Protein AF-A0ABD4SF32-F1 (afdb_monomer)

Sequence (68 aa):
MKAFDKLREYYGSKWNQIFKSITTDNGSEFADLSDLEQVSKTIVYYAHPYTSCDKGSVERHNGLIRRY

InterPro domains:
  IPR001584 Integrase, catalytic core [PS50994] (1-68)
  IPR012337 Ribonuclease H-like superfamily [SSF53098] (13-68)
  IPR036397 Ribonuclease H superfamily [G3DSA:3.30.420.10] (1-68)
  IPR051917 Transposase/Integrase Enzymes [PTHR10948] (17-68)

Mean predicted aligned error: 4.59 Å

Organism: NCBI:txid1050107

Foldseek 3Di:
DVVVVVVCVVCPPCCVVPAQEAEEEPPPVCPCVVVVVVVYNYYYHYDDPPCCVVCVVVVVVVVVVVVD

pLDDT: mean 87.13, std 5.0, range [69.0, 96.5]

Structure (mmCIF, N/CA/C/O backbone):
data_AF-A0ABD4SF32-F1
#
_entry.id   AF-A0ABD4SF32-F1
#
loop_
_atom_site.group_PDB
_atom_site.id
_atom_site.type_symbol
_atom_site.label_atom_id
_atom_site.label_alt_id
_atom_site.label_comp_id
_atom_site.label_asym_id
_atom_site.label_entity_id
_atom_site.label_seq_id
_atom_site.pdbx_PDB_ins_code
_atom_site.Cartn_x
_atom_site.Cartn_y
_atom_site.Cartn_z
_atom_site.occupancy
_atom_site.B_iso_or_equiv
_atom_site.auth_seq_id
_atom_site.auth_comp_id
_atom_site.auth_asym_id
_atom_site.auth_atom_id
_atom_site.pdb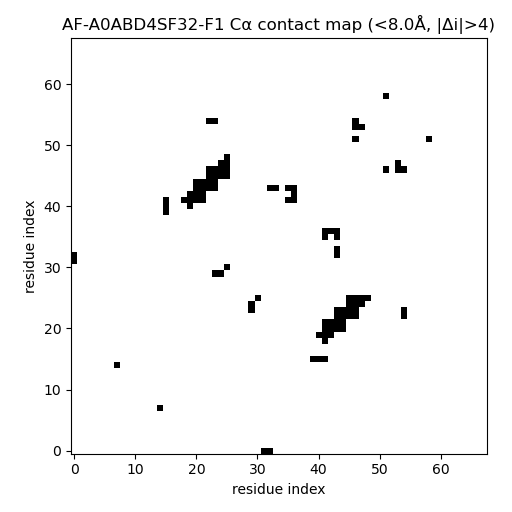x_PDB_model_num
ATOM 1 N N . MET A 1 1 ? 4.635 -5.855 7.753 1.00 69.00 1 MET A N 1
ATOM 2 C CA . MET A 1 1 ? 3.315 -5.765 8.424 1.00 69.00 1 MET A CA 1
ATOM 3 C C . MET A 1 1 ? 3.164 -4.695 9.514 1.00 69.00 1 MET A C 1
ATOM 5 O O . MET A 1 1 ? 2.152 -4.014 9.480 1.00 69.00 1 MET A O 1
ATOM 9 N N . LYS A 1 2 ? 4.146 -4.423 10.397 1.00 79.62 2 LYS A N 1
ATOM 10 C CA . LYS A 1 2 ? 4.000 -3.446 11.514 1.00 79.62 2 LYS A CA 1
ATOM 11 C C . LYS A 1 2 ? 3.369 -2.081 11.167 1.00 79.62 2 LYS A C 1
ATOM 13 O O . LYS A 1 2 ? 2.698 -1.484 12.002 1.00 79.62 2 LYS A O 1
ATOM 18 N N . ALA A 1 3 ? 3.611 -1.553 9.965 1.00 83.31 3 ALA A N 1
ATOM 19 C CA . ALA A 1 3 ? 2.994 -0.305 9.508 1.00 83.31 3 ALA A CA 1
ATOM 20 C C . ALA A 1 3 ? 1.486 -0.456 9.233 1.00 83.31 3 ALA A C 1
ATOM 22 O O . ALA A 1 3 ? 0.704 0.406 9.622 1.00 83.31 3 ALA A O 1
ATOM 23 N N . PHE A 1 4 ? 1.075 -1.568 8.619 1.00 82.50 4 PHE A N 1
ATOM 24 C CA . PHE A 1 4 ? -0.331 -1.900 8.392 1.00 82.50 4 PHE A CA 1
ATOM 25 C C . PHE A 1 4 ? -1.072 -2.148 9.700 1.00 82.50 4 PHE A C 1
ATOM 27 O O . PHE A 1 4 ? -2.191 -1.670 9.845 1.00 82.50 4 PHE A O 1
ATOM 34 N N . ASP A 1 5 ? -0.429 -2.790 10.676 1.00 85.38 5 ASP A N 1
ATOM 35 C CA . ASP A 1 5 ? -1.020 -2.993 12.003 1.00 85.38 5 ASP A CA 1
ATOM 36 C C . ASP A 1 5 ? -1.345 -1.655 12.678 1.00 85.38 5 ASP A C 1
ATOM 38 O O . ASP A 1 5 ? -2.461 -1.454 13.153 1.00 85.38 5 ASP A O 1
ATOM 42 N N . LYS A 1 6 ? -0.414 -0.691 12.620 1.00 90.06 6 LYS A N 1
ATOM 43 C CA . LYS A 1 6 ? -0.642 0.673 13.124 1.00 90.06 6 LYS A CA 1
ATOM 44 C C . LYS A 1 6 ? -1.778 1.385 12.395 1.00 90.06 6 LYS A C 1
ATOM 46 O O . LYS A 1 6 ? -2.589 2.050 13.031 1.00 90.06 6 LYS A O 1
ATOM 51 N N . LEU A 1 7 ? -1.852 1.266 11.067 1.00 88.88 7 LEU A N 1
ATOM 52 C CA . LEU A 1 7 ? -2.947 1.866 10.299 1.00 88.88 7 LEU A CA 1
ATOM 53 C C . LEU A 1 7 ? -4.286 1.201 10.647 1.00 88.88 7 LEU A C 1
ATOM 55 O O . LEU A 1 7 ? -5.296 1.887 10.782 1.00 88.88 7 LEU A O 1
ATOM 59 N N . ARG A 1 8 ? -4.306 -0.118 10.841 1.00 86.12 8 ARG A N 1
ATOM 60 C CA . ARG A 1 8 ? -5.504 -0.853 11.249 1.00 86.12 8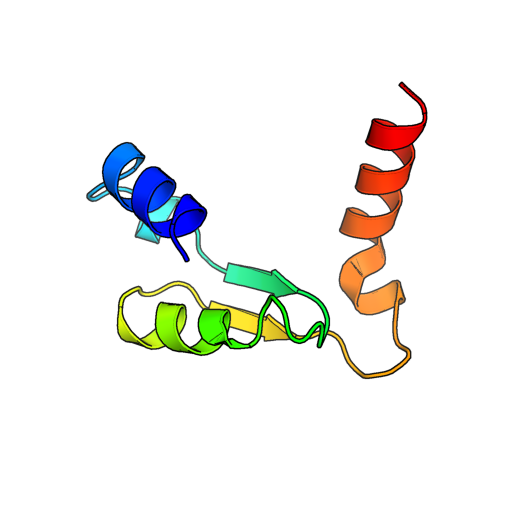 ARG A CA 1
ATOM 61 C C . ARG A 1 8 ? -5.968 -0.445 12.641 1.00 86.12 8 ARG A C 1
ATOM 63 O O . ARG A 1 8 ? -7.165 -0.271 12.831 1.00 86.12 8 ARG A O 1
ATOM 70 N N . GLU A 1 9 ? -5.051 -0.253 13.584 1.00 90.88 9 GLU A N 1
ATOM 71 C CA . GLU A 1 9 ? -5.363 0.282 14.913 1.00 90.88 9 GLU A CA 1
ATOM 72 C C . GLU A 1 9 ? -5.925 1.707 14.814 1.00 90.88 9 GLU A C 1
ATOM 74 O O . GLU A 1 9 ? -6.969 2.003 15.390 1.00 90.88 9 GLU A O 1
ATOM 79 N N . TYR A 1 10 ? -5.293 2.561 14.004 1.00 93.31 10 TYR A N 1
ATOM 80 C CA . TYR A 1 10 ? -5.698 3.955 13.823 1.00 93.31 10 TYR A CA 1
ATOM 81 C C . TYR A 1 10 ? -7.092 4.103 13.194 1.00 93.31 10 TYR A C 1
ATOM 83 O O . TYR A 1 10 ? -7.917 4.887 13.662 1.00 93.31 10 TYR A O 1
ATOM 91 N N . TYR A 1 11 ? -7.375 3.352 12.128 1.00 91.38 11 TYR A N 1
ATOM 92 C CA . TYR A 1 11 ? -8.660 3.427 11.427 1.00 91.38 11 TYR A CA 1
ATOM 93 C C . TYR A 1 11 ? -9.730 2.507 12.026 1.00 91.38 11 TYR A C 1
ATOM 95 O O . TYR A 1 11 ? -10.922 2.728 11.793 1.00 91.38 11 TYR A O 1
ATOM 103 N N . GLY A 1 12 ? -9.335 1.491 12.795 1.00 90.12 12 GLY A N 1
ATOM 104 C CA . GLY A 1 12 ? -10.215 0.573 13.510 1.00 90.12 12 GLY A CA 1
ATOM 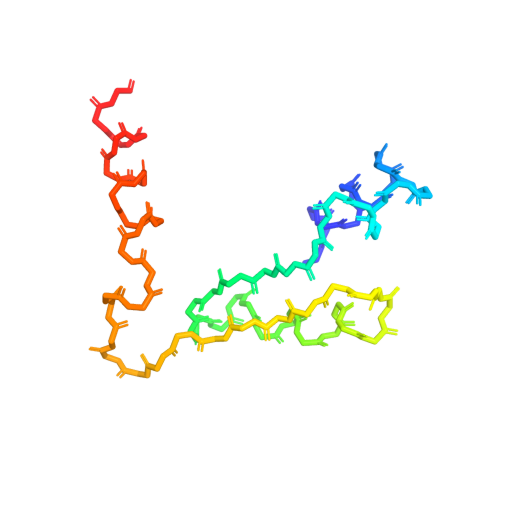105 C C . GLY A 1 12 ? -11.342 0.024 12.635 1.00 90.12 12 GLY A C 1
ATOM 106 O O . GLY A 1 12 ? -11.125 -0.552 11.566 1.00 90.12 12 GLY A O 1
ATOM 107 N N . SER A 1 13 ? -12.583 0.255 13.067 1.00 89.94 13 SER A N 1
ATOM 108 C CA . SER A 1 13 ? -13.791 -0.192 12.362 1.00 89.94 13 SER A CA 1
ATOM 109 C C . SER A 1 13 ? -13.982 0.442 10.977 1.00 89.94 13 SER A C 1
ATOM 111 O O . SER A 1 13 ? -14.680 -0.129 10.135 1.00 89.94 13 SER A O 1
ATOM 113 N N . LYS A 1 14 ? -13.348 1.591 10.702 1.00 91.56 14 LYS A N 1
ATOM 114 C CA . LYS A 1 14 ? -13.442 2.298 9.415 1.00 91.56 14 LYS A CA 1
ATOM 115 C C . LYS A 1 14 ? -12.495 1.750 8.353 1.00 91.56 14 LYS A C 1
ATOM 117 O O . LYS A 1 14 ? -12.625 2.145 7.197 1.00 91.56 14 LYS A O 1
ATOM 122 N N . TRP A 1 15 ? -11.594 0.825 8.693 1.00 90.75 15 TRP A N 1
ATOM 123 C CA . TRP A 1 15 ? -10.624 0.251 7.753 1.00 90.75 15 TRP A CA 1
ATOM 124 C C . TRP A 1 15 ? -11.259 -0.147 6.414 1.00 90.75 15 TRP A C 1
ATOM 126 O O . TRP A 1 15 ? -10.907 0.391 5.369 1.00 90.75 15 TRP A O 1
ATOM 136 N N . ASN A 1 16 ? -12.283 -1.003 6.461 1.00 87.62 16 ASN A N 1
ATOM 137 C CA . ASN A 1 16 ? -12.959 -1.528 5.268 1.00 87.62 16 ASN A CA 1
ATOM 138 C C . ASN A 1 16 ? -13.765 -0.460 4.499 1.00 87.62 16 ASN A C 1
ATOM 140 O O . ASN A 1 16 ? -14.234 -0.703 3.385 1.00 87.62 16 ASN A O 1
ATOM 144 N N . GLN A 1 17 ? -14.001 0.713 5.093 1.00 89.62 17 GLN A N 1
ATOM 145 C CA . GLN A 1 17 ? -14.646 1.842 4.420 1.00 89.62 17 GLN A CA 1
ATOM 146 C C . GLN A 1 17 ? -13.632 2.668 3.629 1.00 89.62 17 GLN A C 1
ATOM 148 O O . GLN A 1 17 ? -13.980 3.171 2.566 1.00 89.62 17 GLN A O 1
ATOM 153 N N . ILE A 1 18 ? -12.400 2.756 4.127 1.00 90.81 18 ILE A N 1
ATOM 154 C CA . ILE A 1 18 ? -11.330 3.585 3.570 1.00 90.81 18 ILE A CA 1
ATOM 155 C C . ILE A 1 18 ? -10.502 2.787 2.560 1.00 90.81 18 ILE A C 1
ATOM 157 O O . ILE A 1 18 ? -10.347 3.202 1.416 1.00 90.81 18 ILE A O 1
ATOM 161 N N . PHE A 1 19 ? -10.015 1.611 2.955 1.00 89.75 19 PHE A N 1
ATOM 162 C CA . PHE A 1 19 ? -9.143 0.778 2.133 1.00 89.75 19 PHE A CA 1
ATOM 163 C C . PHE A 1 19 ? -9.959 -0.294 1.416 1.00 89.75 19 PHE A C 1
ATOM 165 O O . PHE A 1 19 ? -10.227 -1.370 1.951 1.00 89.75 19 PHE A O 1
ATOM 172 N N . LYS A 1 20 ? -10.385 0.024 0.191 1.00 90.06 20 LYS A N 1
ATOM 173 C CA . LYS A 1 20 ? -11.110 -0.910 -0.686 1.00 90.06 20 LYS A CA 1
ATOM 174 C C . LYS A 1 20 ? -10.170 -1.879 -1.385 1.00 90.06 20 LYS A C 1
ATOM 176 O O . LYS A 1 20 ? -10.438 -3.075 -1.430 1.00 90.06 20 LYS A O 1
ATOM 181 N N . SER A 1 21 ? -9.058 -1.356 -1.880 1.00 90.19 21 SER A N 1
ATOM 182 C CA . SER A 1 21 ? -8.022 -2.143 -2.525 1.00 90.19 21 SER A CA 1
ATOM 183 C C . SER A 1 21 ? -6.649 -1.522 -2.323 1.00 90.19 21 SER A C 1
ATOM 185 O O . SER A 1 21 ? -6.528 -0.323 -2.065 1.00 90.19 21 SER A O 1
ATOM 187 N N . ILE A 1 22 ? -5.622 -2.347 -2.466 1.00 89.62 22 ILE A N 1
ATOM 188 C CA . ILE A 1 22 ? -4.215 -1.960 -2.462 1.00 89.62 22 ILE A CA 1
ATOM 189 C C . ILE A 1 22 ? -3.611 -2.485 -3.760 1.00 89.62 22 ILE A C 1
ATOM 191 O O . ILE A 1 22 ? -3.835 -3.637 -4.110 1.00 89.62 22 ILE A O 1
ATOM 195 N N . THR A 1 23 ? -2.846 -1.658 -4.466 1.00 90.00 23 THR A N 1
ATOM 196 C CA . THR A 1 23 ? -2.134 -2.078 -5.679 1.00 90.00 23 THR A CA 1
ATOM 197 C C . THR A 1 23 ? -0.637 -1.948 -5.451 1.00 90.00 23 THR A C 1
ATOM 199 O O . THR A 1 23 ? -0.167 -0.880 -5.056 1.00 90.00 23 THR A O 1
ATOM 202 N N . THR A 1 24 ? 0.116 -3.010 -5.715 1.00 88.94 24 THR A N 1
ATOM 203 C CA . THR A 1 24 ? 1.571 -3.052 -5.533 1.00 88.94 24 THR A CA 1
ATOM 204 C C . THR A 1 24 ? 2.277 -3.725 -6.719 1.00 88.94 24 THR A C 1
ATOM 206 O O . THR A 1 24 ? 1.628 -4.219 -7.635 1.00 88.94 24 THR A O 1
ATOM 209 N N . ASP A 1 25 ? 3.609 -3.671 -6.773 1.00 87.19 25 ASP A N 1
ATOM 210 C CA . ASP A 1 25 ? 4.381 -4.562 -7.655 1.00 87.19 25 ASP A CA 1
ATOM 211 C C . ASP A 1 25 ? 4.675 -5.891 -6.951 1.00 87.19 25 ASP A C 1
ATOM 213 O O . ASP A 1 25 ? 4.319 -6.103 -5.794 1.00 87.19 25 ASP A O 1
ATOM 217 N N . ASN A 1 26 ? 5.344 -6.785 -7.675 1.00 85.88 26 ASN A N 1
ATOM 218 C CA . ASN A 1 26 ? 5.785 -8.084 -7.179 1.00 85.88 26 ASN A CA 1
ATOM 219 C C . ASN A 1 26 ? 7.073 -8.001 -6.336 1.00 85.88 26 ASN A C 1
ATOM 221 O O . ASN A 1 26 ? 7.852 -8.953 -6.321 1.00 85.88 26 ASN A O 1
ATOM 225 N N . GLY A 1 27 ? 7.337 -6.868 -5.674 1.00 85.06 27 GLY A N 1
ATOM 226 C CA . GLY A 1 27 ? 8.424 -6.759 -4.706 1.00 85.06 27 GLY A CA 1
ATOM 227 C C . GLY A 1 27 ? 8.243 -7.765 -3.567 1.00 85.06 27 GLY A C 1
ATOM 228 O O . GLY A 1 27 ? 7.145 -7.926 -3.029 1.00 85.06 27 GLY A O 1
ATOM 229 N N . SER A 1 28 ? 9.317 -8.459 -3.186 1.00 85.75 28 SER A N 1
ATOM 230 C CA . SER A 1 28 ? 9.285 -9.468 -2.115 1.00 85.75 28 SER A CA 1
ATOM 231 C C . SER A 1 28 ? 8.871 -8.889 -0.759 1.00 85.75 28 SER A C 1
ATOM 233 O O . SER A 1 28 ? 8.294 -9.589 0.066 1.00 85.75 28 SER A O 1
ATOM 235 N N . GLU A 1 29 ? 9.103 -7.595 -0.542 1.00 84.88 29 GLU A N 1
ATOM 236 C CA . GLU A 1 29 ? 8.660 -6.848 0.634 1.00 84.88 29 GLU A CA 1
ATOM 237 C C . GLU A 1 29 ? 7.129 -6.755 0.763 1.00 84.88 29 GLU A C 1
ATOM 239 O O . GLU A 1 29 ? 6.620 -6.425 1.836 1.00 84.88 29 GLU A O 1
ATOM 244 N N . PHE A 1 30 ? 6.400 -7.060 -0.315 1.00 84.44 30 PHE A N 1
ATOM 245 C CA . PHE A 1 30 ? 4.941 -7.048 -0.391 1.00 84.44 30 PHE A CA 1
ATOM 246 C C . PHE A 1 30 ? 4.321 -8.448 -0.492 1.00 84.44 30 PHE A C 1
ATOM 248 O O . PHE A 1 30 ? 3.108 -8.559 -0.688 1.00 84.44 30 PHE A O 1
ATOM 255 N N . ALA A 1 31 ? 5.115 -9.513 -0.351 1.00 83.12 31 ALA A N 1
ATOM 256 C CA . ALA A 1 31 ? 4.612 -10.888 -0.383 1.00 83.12 31 ALA A CA 1
ATOM 257 C C . ALA A 1 31 ? 3.542 -11.122 0.704 1.00 83.12 31 ALA A C 1
ATOM 259 O O . ALA A 1 31 ? 2.468 -11.660 0.425 1.00 83.12 31 ALA A O 1
ATOM 260 N N . ASP A 1 32 ? 3.782 -10.585 1.903 1.00 84.38 32 ASP A N 1
ATOM 261 C CA . ASP A 1 32 ? 2.884 -10.691 3.059 1.00 84.38 32 ASP A CA 1
ATOM 262 C C . ASP A 1 32 ? 1.591 -9.856 2.915 1.00 84.38 32 ASP A C 1
ATOM 264 O O . ASP A 1 32 ? 0.707 -9.937 3.766 1.00 84.38 32 ASP A O 1
ATOM 268 N N . LEU A 1 33 ? 1.438 -9.022 1.871 1.00 85.06 3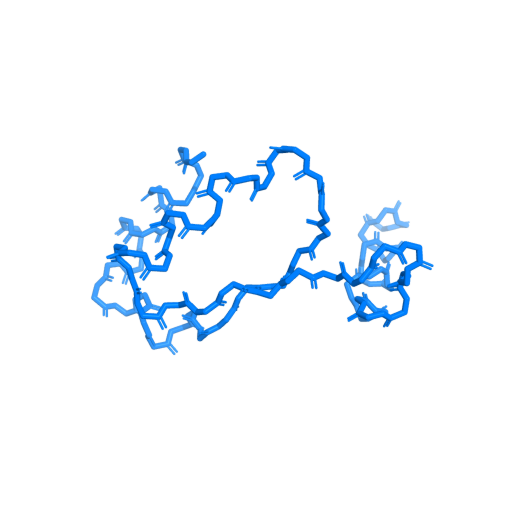3 LEU A N 1
ATOM 269 C CA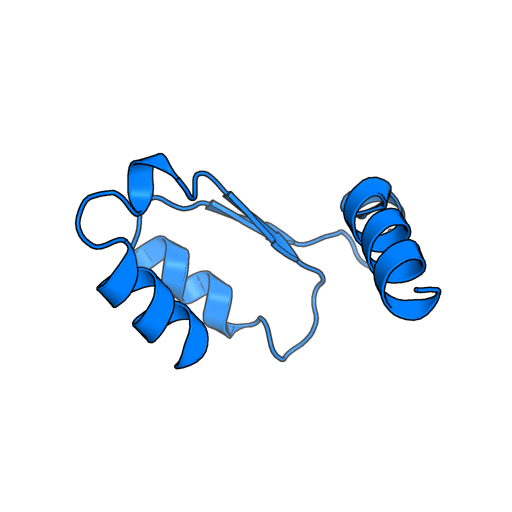 . LEU A 1 33 ? 0.171 -8.306 1.645 1.00 85.06 33 LEU A CA 1
ATOM 270 C C . LEU A 1 33 ? -0.963 -9.264 1.274 1.00 85.06 33 LEU A C 1
ATOM 272 O O . LEU A 1 33 ? -2.119 -8.951 1.526 1.00 85.06 33 LEU A O 1
ATOM 276 N N . SER A 1 34 ? -0.657 -10.435 0.726 1.00 79.62 34 SER A N 1
ATOM 277 C CA . SER A 1 34 ? -1.671 -11.461 0.470 1.00 79.62 34 SER A CA 1
ATOM 278 C C . SER A 1 34 ? -2.388 -11.908 1.757 1.00 79.62 34 SER A C 1
ATOM 280 O O . SER A 1 34 ? -3.591 -12.172 1.741 1.00 79.62 34 SER A O 1
ATOM 282 N N . ASP A 1 35 ? -1.713 -11.864 2.910 1.00 83.50 35 ASP A N 1
ATOM 283 C CA . ASP A 1 35 ? -2.327 -12.161 4.208 1.00 83.50 35 ASP A CA 1
ATOM 284 C C . ASP A 1 35 ? -3.338 -11.084 4.646 1.00 83.50 35 ASP A C 1
ATOM 286 O O . ASP A 1 35 ? -4.260 -11.374 5.416 1.00 83.50 35 ASP A O 1
ATOM 290 N N . LEU A 1 36 ? -3.235 -9.844 4.136 1.00 81.31 36 LEU A N 1
ATOM 291 C CA . LEU A 1 36 ? -4.212 -8.778 4.419 1.00 81.31 36 LEU A CA 1
ATOM 292 C C . LEU A 1 36 ? -5.603 -9.097 3.880 1.00 81.31 36 LEU A C 1
ATOM 294 O O . LEU A 1 36 ? -6.588 -8.673 4.492 1.00 81.31 36 LEU A O 1
ATOM 298 N N . GLU A 1 37 ? -5.692 -9.851 2.786 1.00 81.06 37 GLU A N 1
ATOM 299 C CA . GLU A 1 37 ? -6.974 -10.294 2.233 1.00 81.06 37 GLU A CA 1
ATOM 300 C C . GLU A 1 37 ? -7.677 -11.293 3.165 1.00 81.06 37 GLU A C 1
ATOM 302 O O . GLU A 1 37 ? -8.903 -11.374 3.182 1.00 81.06 37 GLU A O 1
ATOM 307 N N . GLN A 1 38 ? -6.924 -12.022 3.998 1.00 79.81 38 GLN A N 1
ATOM 308 C CA . GLN A 1 38 ? -7.494 -12.969 4.963 1.00 79.81 38 GLN A CA 1
ATOM 309 C C . GLN A 1 38 ? -8.036 -12.267 6.215 1.00 79.81 38 GLN A C 1
ATOM 311 O O . GLN A 1 38 ? -9.016 -12.711 6.814 1.00 79.81 38 GLN A O 1
ATOM 316 N N . VAL A 1 39 ? -7.409 -11.159 6.627 1.00 78.94 39 VAL A N 1
ATOM 317 C CA . VAL A 1 39 ? -7.760 -10.430 7.863 1.00 78.94 39 VAL A CA 1
ATOM 318 C C . VAL A 1 39 ? -8.647 -9.203 7.632 1.00 78.94 39 VAL A C 1
ATOM 320 O O . VAL A 1 39 ? -9.147 -8.611 8.597 1.00 78.94 39 VAL A O 1
ATOM 323 N N . SER A 1 40 ? -8.848 -8.793 6.378 1.00 81.75 40 SER A N 1
ATOM 324 C CA . SER A 1 40 ? -9.632 -7.614 5.999 1.00 81.75 40 SER A CA 1
ATOM 325 C C . SER A 1 40 ? -10.395 -7.830 4.690 1.00 81.75 40 SER A C 1
ATOM 327 O O . SER A 1 40 ? -10.116 -8.754 3.944 1.00 81.75 40 SER A O 1
ATOM 329 N N . LYS A 1 41 ? -11.360 -6.954 4.379 1.00 85.06 41 LYS A N 1
ATOM 330 C CA . LYS A 1 41 ? -12.074 -6.988 3.087 1.00 85.06 41 LYS A CA 1
ATOM 331 C C . LYS A 1 41 ? -11.341 -6.214 1.983 1.00 85.06 41 LYS A C 1
ATOM 333 O O . LYS A 1 41 ? -11.956 -5.861 0.978 1.00 85.06 41 LYS A O 1
ATOM 338 N N . THR A 1 42 ? -10.080 -5.857 2.207 1.00 88.38 42 THR A N 1
ATOM 339 C CA . THR A 1 42 ? -9.275 -5.084 1.264 1.00 88.38 42 THR A CA 1
ATOM 340 C C . THR A 1 42 ? -8.648 -6.030 0.250 1.00 88.38 42 THR A C 1
ATOM 342 O O . THR A 1 42 ? -7.943 -6.947 0.646 1.00 88.38 42 THR A O 1
ATOM 345 N N . ILE A 1 43 ? -8.896 -5.788 -1.038 1.00 89.69 43 ILE A N 1
ATOM 346 C CA . ILE A 1 43 ? -8.375 -6.618 -2.136 1.00 89.69 43 ILE A CA 1
ATOM 34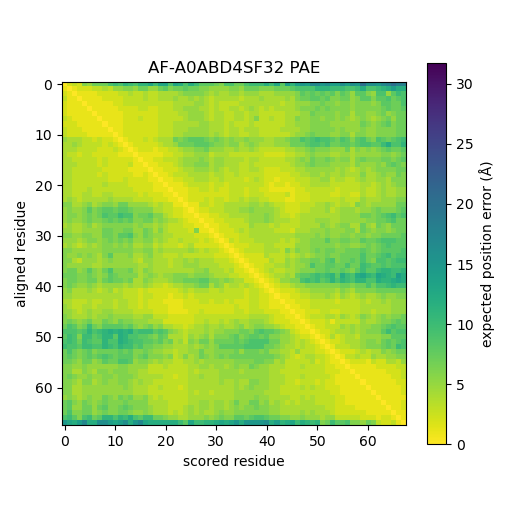7 C C . ILE A 1 43 ? -6.968 -6.151 -2.517 1.00 89.69 43 ILE A C 1
ATOM 349 O O . ILE A 1 43 ? -6.740 -4.943 -2.639 1.00 89.69 43 ILE A O 1
ATOM 353 N N . VAL A 1 44 ? -6.039 -7.074 -2.746 1.00 89.88 44 VAL A N 1
ATOM 354 C CA . VAL A 1 44 ? -4.665 -6.758 -3.150 1.00 89.88 44 VAL A CA 1
ATOM 355 C C . VAL A 1 44 ? -4.449 -7.102 -4.623 1.00 89.88 44 VAL A C 1
ATOM 357 O O . VAL A 1 44 ? -4.629 -8.234 -5.057 1.00 8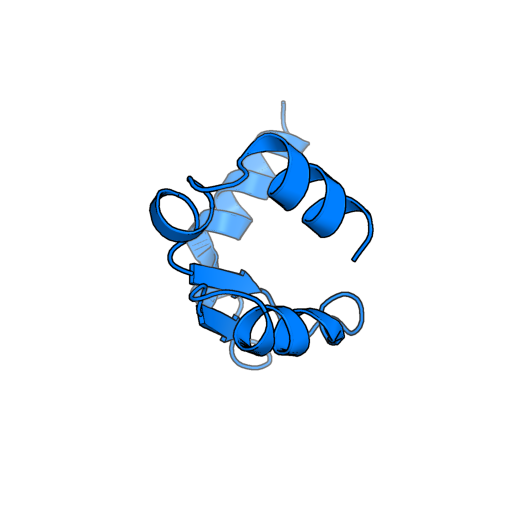9.88 44 VAL A O 1
ATOM 360 N N . TYR A 1 45 ? -4.035 -6.106 -5.403 1.00 89.50 45 TYR A N 1
ATOM 361 C CA . TYR A 1 45 ? -3.684 -6.247 -6.812 1.00 89.50 45 TYR A CA 1
ATOM 362 C C . TYR A 1 45 ? -2.176 -6.129 -7.000 1.00 89.50 45 TYR A C 1
ATOM 364 O O . TYR A 1 45 ? -1.542 -5.204 -6.486 1.00 89.50 45 TYR A O 1
ATOM 372 N N . TYR A 1 46 ? -1.618 -7.023 -7.805 1.00 89.81 46 TYR A N 1
ATOM 373 C CA . TYR A 1 46 ? -0.213 -7.006 -8.181 1.00 89.81 46 TYR A CA 1
ATOM 374 C C . TYR A 1 46 ? -0.071 -6.616 -9.652 1.00 89.81 46 TYR A C 1
ATOM 376 O O . TYR A 1 46 ? -0.800 -7.117 -10.506 1.00 89.81 46 TYR A O 1
ATOM 384 N N . ALA A 1 47 ? 0.855 -5.704 -9.945 1.00 89.44 47 ALA A N 1
ATOM 385 C CA . ALA A 1 47 ? 1.174 -5.313 -11.313 1.00 89.44 47 ALA A CA 1
ATOM 386 C C . ALA A 1 47 ? 1.779 -6.489 -12.090 1.00 89.44 47 ALA A C 1
ATOM 388 O O . ALA A 1 47 ? 2.530 -7.300 -11.530 1.00 89.44 47 ALA A O 1
ATOM 389 N N . HIS A 1 48 ? 1.504 -6.561 -13.392 1.00 87.50 48 HIS A N 1
ATOM 390 C CA . HIS A 1 48 ? 2.112 -7.594 -14.223 1.00 87.50 48 HIS A CA 1
ATOM 391 C C . HIS A 1 48 ? 3.633 -7.385 -14.311 1.00 87.50 48 HIS A C 1
ATOM 393 O O . HIS A 1 48 ? 4.110 -6.240 -14.314 1.00 87.50 48 HIS A O 1
ATOM 399 N N . PRO A 1 49 ? 4.430 -8.468 -14.407 1.00 85.75 49 PRO A N 1
ATOM 400 C CA . PRO A 1 49 ? 5.868 -8.352 -14.614 1.00 85.75 49 PRO A CA 1
ATOM 401 C C . PRO A 1 49 ? 6.193 -7.420 -15.786 1.00 85.75 49 PRO A C 1
ATOM 403 O O . PRO A 1 49 ? 5.560 -7.487 -16.838 1.00 85.75 49 PRO A O 1
ATOM 406 N N . TYR A 1 50 ? 7.174 -6.538 -15.584 1.00 79.94 50 TYR A N 1
ATOM 407 C CA . TYR A 1 50 ? 7.643 -5.560 -16.577 1.00 79.94 50 TYR A CA 1
ATOM 408 C C . TYR A 1 50 ? 6.580 -4.570 -17.091 1.00 79.94 50 TYR A C 1
ATOM 410 O O . TYR A 1 50 ? 6.802 -3.909 -18.103 1.00 79.94 50 TYR A O 1
ATOM 418 N N . THR A 1 51 ? 5.457 -4.416 -16.381 1.00 84.69 51 THR A N 1
ATOM 419 C CA . THR A 1 51 ? 4.344 -3.539 -16.779 1.00 84.69 51 THR A CA 1
ATOM 420 C C . THR A 1 51 ? 4.189 -2.382 -15.791 1.00 84.69 51 THR A C 1
ATOM 422 O O . THR A 1 51 ? 3.260 -2.321 -14.991 1.00 84.69 51 THR A O 1
ATOM 425 N N . SER A 1 52 ? 5.132 -1.436 -15.818 1.00 74.00 52 SER A N 1
ATOM 426 C CA . SER A 1 52 ? 5.128 -0.264 -14.923 1.00 74.00 52 SER A CA 1
ATOM 427 C C . SER A 1 52 ? 3.879 0.615 -15.075 1.00 74.00 52 SER A C 1
ATOM 429 O O . SER A 1 52 ? 3.392 1.200 -14.103 1.00 74.00 52 SER A O 1
ATOM 431 N N . CYS A 1 53 ? 3.297 0.652 -16.277 1.00 81.94 53 CYS A N 1
ATOM 432 C CA . CYS A 1 53 ? 2.108 1.445 -16.575 1.00 81.94 53 CYS A CA 1
ATOM 433 C C . CYS A 1 53 ? 0.848 1.006 -15.807 1.00 81.94 53 CYS A C 1
ATOM 435 O O . CYS A 1 53 ? -0.012 1.859 -15.579 1.00 81.94 53 CYS A O 1
ATOM 437 N N . ASP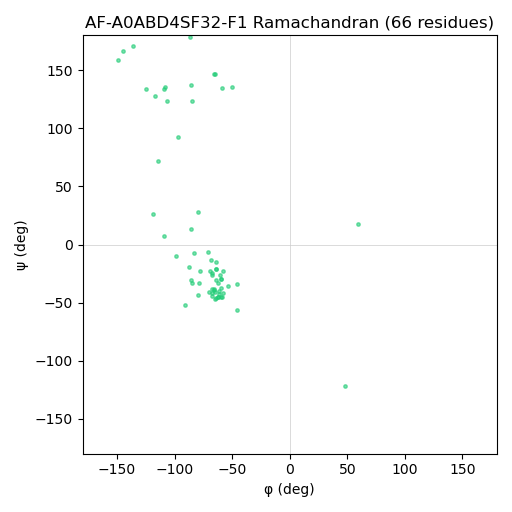 A 1 54 ? 0.777 -0.235 -15.304 1.00 84.56 54 ASP A N 1
ATOM 438 C CA . ASP A 1 54 ? -0.304 -0.703 -14.414 1.00 84.56 54 ASP A CA 1
ATOM 439 C C . ASP A 1 54 ? -0.412 0.157 -13.140 1.00 84.56 54 ASP A C 1
ATOM 441 O O . ASP A 1 54 ? -1.469 0.254 -12.517 1.00 84.56 54 ASP A O 1
ATOM 445 N N . LYS A 1 55 ? 0.683 0.835 -12.768 1.00 87.25 55 LYS A N 1
ATOM 446 C CA . LYS A 1 55 ? 0.775 1.742 -11.619 1.00 87.25 55 LYS A CA 1
ATOM 447 C C . LYS A 1 55 ? 1.130 3.176 -12.021 1.00 87.25 55 LYS A C 1
ATOM 449 O O . LYS A 1 55 ? 1.657 3.924 -11.198 1.00 87.25 55 LYS A O 1
ATOM 454 N N . GLY A 1 56 ? 0.810 3.607 -13.243 1.00 86.31 56 GLY A N 1
ATOM 455 C CA . GLY A 1 56 ? 1.258 4.904 -13.775 1.00 86.31 56 GLY A CA 1
ATOM 456 C C . GLY A 1 56 ? 0.931 6.117 -12.884 1.00 86.31 56 GLY A C 1
ATOM 457 O O . GLY A 1 56 ? 1.746 7.030 -12.743 1.00 86.31 56 GLY A O 1
ATOM 458 N N . SER A 1 57 ? -0.221 6.115 -12.199 1.00 89.94 57 SER A N 1
ATOM 459 C CA . SER A 1 57 ? -0.561 7.179 -11.238 1.00 89.94 57 SER A CA 1
ATOM 460 C C . SER A 1 57 ? 0.344 7.174 -10.000 1.00 89.94 57 SER A C 1
ATOM 462 O O . SER A 1 57 ? 0.711 8.242 -9.510 1.00 89.94 57 SER A O 1
ATOM 464 N N . VAL A 1 58 ? 0.718 5.992 -9.499 1.00 89.62 58 VAL A N 1
ATOM 465 C CA . VAL A 1 58 ? 1.629 5.835 -8.355 1.00 89.62 58 VAL A CA 1
ATOM 466 C C . VAL A 1 58 ? 3.030 6.295 -8.741 1.00 89.62 58 VAL A C 1
ATOM 468 O O . VAL A 1 58 ? 3.647 7.057 -8.002 1.00 89.62 58 VAL A O 1
ATOM 471 N N . GLU A 1 59 ? 3.516 5.907 -9.921 1.00 89.12 59 GLU A N 1
ATOM 472 C CA . GLU A 1 59 ? 4.838 6.313 -10.409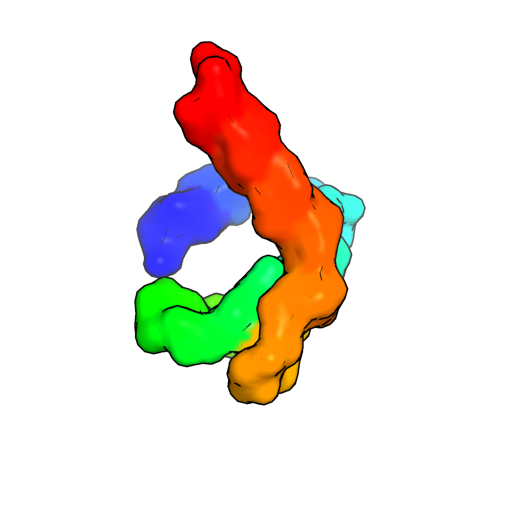 1.00 89.12 59 GLU A CA 1
ATOM 473 C C . GLU A 1 59 ? 4.942 7.828 -10.588 1.00 89.12 59 GLU A C 1
ATOM 475 O O . GLU A 1 59 ? 5.896 8.449 -10.108 1.00 89.12 59 GLU A O 1
ATOM 480 N N . ARG A 1 60 ? 3.919 8.448 -11.193 1.00 91.94 60 ARG A N 1
ATOM 481 C CA . ARG A 1 60 ? 3.844 9.907 -11.312 1.00 91.94 60 ARG A CA 1
ATOM 482 C C . ARG A 1 60 ? 3.868 10.576 -9.939 1.00 91.94 60 ARG A C 1
ATOM 484 O O . ARG A 1 60 ? 4.582 11.561 -9.759 1.00 91.94 60 ARG A O 1
ATOM 491 N N . HIS A 1 61 ? 3.100 10.062 -8.980 1.00 92.75 61 HIS A N 1
ATOM 492 C CA . HIS A 1 61 ? 3.024 10.648 -7.643 1.00 92.75 61 HIS A CA 1
ATOM 493 C C . HIS A 1 61 ? 4.346 10.505 -6.875 1.00 92.75 61 HIS A C 1
ATOM 495 O O . HIS A 1 61 ? 4.825 11.477 -6.299 1.00 92.75 61 HIS A O 1
ATOM 501 N N . ASN A 1 62 ? 5.001 9.344 -6.956 1.00 90.81 62 ASN A N 1
ATOM 502 C CA . ASN A 1 62 ? 6.336 9.135 -6.392 1.00 90.81 62 ASN A CA 1
ATOM 503 C C . ASN A 1 62 ? 7.371 10.090 -7.004 1.00 90.81 62 ASN A C 1
ATOM 505 O O . ASN A 1 62 ? 8.240 10.596 -6.296 1.00 90.81 62 ASN A O 1
ATOM 509 N N . GLY A 1 63 ? 7.270 10.371 -8.306 1.00 94.12 63 GLY A N 1
ATOM 510 C CA . GLY A 1 63 ? 8.099 11.377 -8.970 1.00 94.12 63 GLY A CA 1
ATOM 511 C C . GLY A 1 63 ? 7.899 12.787 -8.407 1.00 94.12 63 GLY A C 1
ATOM 512 O O . GLY A 1 63 ? 8.876 13.508 -8.224 1.00 94.12 63 GLY A O 1
ATOM 513 N N . LEU A 1 64 ? 6.657 13.168 -8.085 1.00 96.50 64 LEU A N 1
ATOM 514 C CA . LEU A 1 64 ? 6.361 14.451 -7.438 1.00 96.50 64 LEU A CA 1
ATOM 515 C C . LEU A 1 64 ? 6.959 14.519 -6.026 1.00 96.50 64 LEU A C 1
ATOM 517 O O . LEU A 1 64 ? 7.637 15.493 -5.725 1.00 96.50 64 LEU A O 1
ATOM 521 N N . ILE A 1 65 ? 6.787 13.474 -5.209 1.00 96.00 65 ILE A N 1
ATOM 522 C CA . ILE A 1 65 ? 7.335 13.404 -3.838 1.00 96.00 65 ILE A CA 1
ATOM 523 C C . ILE A 1 65 ? 8.869 13.452 -3.822 1.00 96.00 65 ILE A C 1
ATOM 525 O O . ILE A 1 65 ? 9.463 13.959 -2.887 1.00 96.00 65 ILE A O 1
ATOM 529 N N . ARG A 1 66 ? 9.549 12.896 -4.829 1.00 95.69 66 ARG A N 1
ATOM 530 C CA . ARG A 1 66 ? 11.022 12.957 -4.894 1.00 95.69 66 ARG A CA 1
ATOM 531 C C . ARG A 1 66 ? 11.544 14.310 -5.363 1.00 95.69 66 ARG A C 1
ATOM 533 O O . ARG A 1 66 ? 12.714 14.615 -5.154 1.00 95.69 66 ARG A O 1
ATOM 540 N N . ARG A 1 67 ? 10.713 15.069 -6.077 1.00 95.06 67 ARG A N 1
ATOM 541 C CA . ARG A 1 67 ? 11.086 16.357 -6.662 1.00 95.06 67 ARG A CA 1
ATOM 542 C C . ARG A 1 67 ? 10.913 17.519 -5.682 1.00 95.06 67 ARG A C 1
ATOM 544 O O . ARG A 1 67 ? 11.636 18.503 -5.826 1.00 95.06 67 ARG A O 1
ATOM 551 N N . TYR A 1 68 ? 9.953 17.419 -4.767 1.00 88.50 68 TYR A N 1
ATOM 552 C CA . TYR A 1 68 ? 9.562 18.456 -3.808 1.00 88.50 68 TYR A CA 1
ATOM 553 C C . TYR A 1 68 ? 9.699 17.943 -2.381 1.00 88.50 68 TYR A C 1
ATOM 555 O O . TYR A 1 68 ? 10.081 18.758 -1.516 1.00 88.50 68 TYR A O 1
#

Secondary structure (DSSP, 8-state):
-HHHHHHHHHHGGGHHHH-SEEEE-S-GGGGGGHHHHHHSS-EEEEPPTT-GGGGHHHHHHHHHHHH-

Nearest PDB structures (foldseek):
  3s4o-assembly2_B  TM=3.394E-01  e=3.982E+00  Leishmania major
  8v9k-assembly1_b  TM=3.337E-01  e=8.394E+00  Mycolicibacterium smegmatis MC2 155

Radius of gyration: 13.42 Å; Cα contacts (8 Å, |Δi|>4): 50; chains: 1; bounding box: 26×31×32 Å

Solvent-accessible surface area (backbone atoms only — not comparable to full-atom values): 4180 Å² total; per-residue (Å²): 108,75,69,57,54,52,49,43,65,73,44,45,89,48,36,66,76,71,43,57,63,49,79,45,61,83,50,76,92,50,58,70,51,64,56,45,46,77,79,40,82,28,45,75,45,65,40,59,87,96,38,68,70,78,43,45,71,58,55,54,49,53,52,50,65,74,73,106